Protein AF-A0A974WJA3-F1 (afdb_monomer)

pLDDT: mean 84.92, std 14.7, range [40.0, 96.56]

Secondary structure (DSSP, 8-state):
-----HHHHHHHHHHT--HHHHHHHHHHHHHHH--GGG-HHHHHHHHHHHHHHHHHHHTS----

Foldseek 3Di:
DDPQDPVNVVVVVQVPDDPVRVVVVVVVVCVVPPDCVPDPVSVVVVVVVVVVVCCVVVPPPPPD

Mean predicted aligned error: 9.77 Å

Sequence (64 aa):
METTTKKQAIVQSINSMNEAEMEKVIGFIRDLIYSPDQDRDYLEFKRKGLKEIQDALGSAPRAV

Organism: NCBI:txid2810512

Radius of gyration: 22.87 Å; Cα contacts (8 Å, |Δi|>4): 9; chains: 1; bounding box: 42×22×74 Å

Structure (mmCIF, N/CA/C/O backbone):
data_AF-A0A974WJA3-F1
#
_entry.id   AF-A0A974WJA3-F1
#
loop_
_atom_site.group_PDB
_atom_site.id
_atom_site.type_symbol
_atom_site.label_atom_id
_atom_site.label_alt_id
_atom_site.label_comp_id
_atom_site.label_asym_id
_atom_site.label_entity_id
_atom_site.label_seq_id
_atom_site.pdbx_PDB_ins_code
_atom_site.Cartn_x
_atom_site.Cartn_y
_atom_site.Cartn_z
_atom_site.occupancy
_atom_site.B_iso_or_equiv
_atom_site.auth_seq_id
_atom_site.auth_comp_id
_atom_site.auth_asym_id
_atom_site.auth_atom_id
_atom_site.pdbx_PDB_model_num
ATOM 1 N N . MET A 1 1 ? -19.686 -8.562 38.671 1.00 40.00 1 MET A N 1
ATOM 2 C CA . MET A 1 1 ? -19.490 -8.886 37.244 1.00 40.00 1 MET A CA 1
ATOM 3 C C . MET A 1 1 ? -19.351 -7.564 36.519 1.00 40.00 1 MET A C 1
ATOM 5 O O . MET A 1 1 ? -20.306 -6.799 36.524 1.00 40.00 1 MET A O 1
ATOM 9 N N . GLU A 1 2 ? -18.160 -7.233 36.028 1.00 53.84 2 GLU A N 1
ATOM 10 C CA . GLU A 1 2 ? -17.948 -5.970 35.315 1.00 53.84 2 GLU A CA 1
ATOM 11 C C . GLU A 1 2 ? -18.590 -6.055 33.928 1.00 53.84 2 GLU A C 1
ATOM 13 O O . GLU A 1 2 ? -18.259 -6.923 33.124 1.00 53.84 2 GLU A O 1
ATOM 18 N N . THR A 1 3 ? -19.553 -5.179 33.654 1.00 62.50 3 THR A N 1
ATOM 19 C CA . THR A 1 3 ? -20.163 -5.054 32.330 1.00 62.50 3 THR A CA 1
ATOM 20 C C . THR A 1 3 ? -19.222 -4.260 31.431 1.00 62.50 3 THR A C 1
A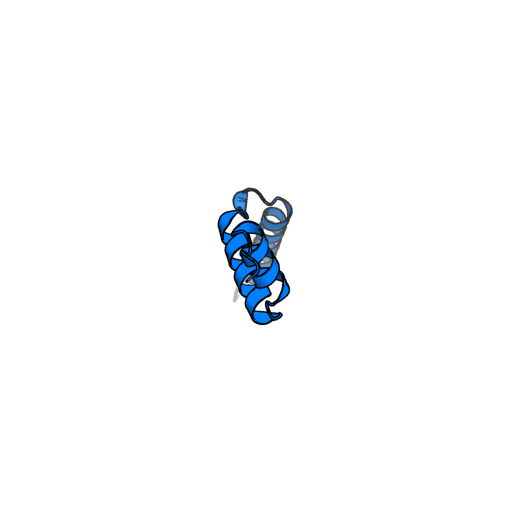TOM 22 O O . THR A 1 3 ? -19.302 -3.032 31.369 1.00 62.50 3 THR A O 1
ATOM 25 N N . THR A 1 4 ? -18.308 -4.947 30.750 1.00 70.44 4 THR A N 1
ATOM 26 C CA . THR A 1 4 ? -17.429 -4.329 29.754 1.00 70.44 4 THR A CA 1
ATOM 27 C C . THR A 1 4 ? -18.273 -3.734 28.630 1.00 70.44 4 THR A C 1
ATOM 29 O O . THR A 1 4 ? -19.069 -4.420 27.986 1.00 70.44 4 THR A O 1
ATOM 32 N N . THR A 1 5 ? -18.124 -2.434 28.380 1.00 83.81 5 THR A N 1
ATOM 33 C CA . THR A 1 5 ? -18.825 -1.783 27.267 1.00 83.81 5 THR A CA 1
ATOM 34 C C . THR A 1 5 ? -18.276 -2.286 25.928 1.00 83.81 5 THR A C 1
ATOM 36 O O . THR A 1 5 ? -17.098 -2.625 25.817 1.00 83.81 5 THR A O 1
ATOM 39 N N . LYS A 1 6 ? -19.098 -2.284 24.866 1.00 78.56 6 LYS A N 1
ATOM 40 C CA . LYS A 1 6 ? -18.675 -2.734 23.521 1.00 78.56 6 LYS A CA 1
ATOM 41 C C . LYS A 1 6 ? -17.379 -2.059 23.044 1.00 78.56 6 LYS A C 1
ATOM 43 O O . LYS A 1 6 ? -16.529 -2.716 22.459 1.00 78.56 6 LYS A O 1
ATOM 48 N N . LYS A 1 7 ? -17.204 -0.763 23.337 1.00 85.06 7 LYS A N 1
ATOM 49 C CA . LYS A 1 7 ? -15.983 -0.010 23.000 1.00 85.06 7 LYS A CA 1
ATOM 50 C C . LYS A 1 7 ? -14.754 -0.544 23.741 1.00 85.06 7 LYS A C 1
ATOM 52 O O . LYS A 1 7 ? -13.713 -0.725 23.121 1.00 85.06 7 LYS A O 1
ATOM 57 N N . GLN A 1 8 ? -14.877 -0.828 25.038 1.00 85.50 8 GLN A N 1
ATOM 58 C CA . GLN A 1 8 ? -13.780 -1.383 25.838 1.00 85.50 8 GLN A CA 1
AT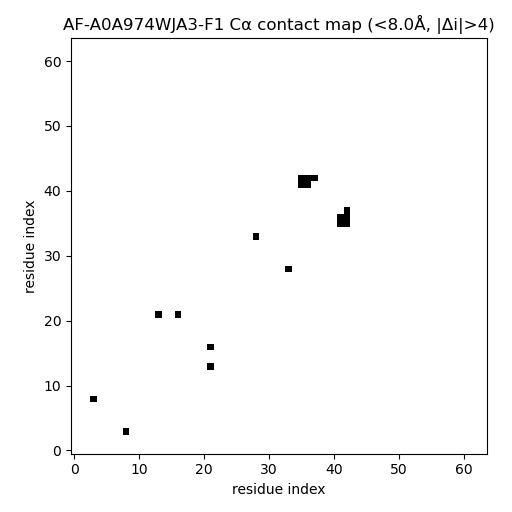OM 59 C C . GLN A 1 8 ? -13.391 -2.788 25.372 1.00 85.50 8 GLN A C 1
ATOM 61 O O . GLN A 1 8 ? -12.203 -3.068 25.261 1.00 85.50 8 GLN A O 1
ATOM 66 N N . ALA A 1 9 ? -14.366 -3.633 25.028 1.00 82.50 9 ALA A N 1
ATOM 67 C CA . ALA A 1 9 ? -14.101 -4.974 24.508 1.00 82.50 9 ALA A CA 1
ATOM 68 C C . ALA A 1 9 ? -13.328 -4.939 23.176 1.00 82.50 9 ALA A C 1
ATOM 70 O O . ALA A 1 9 ? -12.406 -5.726 22.976 1.00 82.50 9 ALA A O 1
ATOM 71 N N . ILE A 1 10 ? -13.652 -3.993 22.285 1.00 82.56 10 ILE A N 1
ATOM 72 C CA . ILE A 1 10 ? -12.925 -3.798 21.020 1.00 82.56 10 ILE A CA 1
ATOM 73 C C . ILE A 1 10 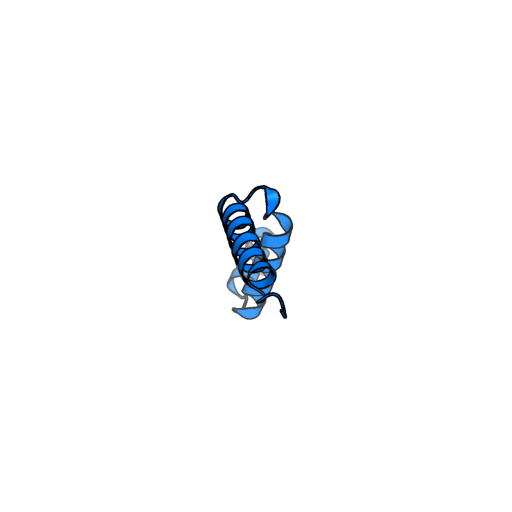? -11.485 -3.344 21.284 1.00 82.56 10 ILE A C 1
ATOM 75 O O . ILE A 1 10 ? -10.559 -3.921 20.725 1.00 82.56 10 ILE A O 1
ATOM 79 N N . VAL A 1 11 ? -11.278 -2.360 22.166 1.00 86.12 11 VAL A N 1
ATOM 80 C CA . VAL A 1 11 ? -9.927 -1.878 22.515 1.00 86.12 11 VAL A CA 1
ATOM 81 C C . VAL A 1 11 ? -9.089 -2.986 23.153 1.00 86.12 11 VAL A C 1
ATOM 83 O O . VAL A 1 11 ? -7.932 -3.164 22.790 1.00 86.12 11 VAL A O 1
ATOM 86 N N . GLN A 1 12 ? -9.674 -3.766 24.065 1.00 86.25 12 GLN A N 1
ATOM 87 C CA . GLN A 1 12 ? -9.004 -4.922 24.660 1.00 86.25 12 GLN A CA 1
ATOM 88 C C . GLN A 1 12 ? -8.637 -5.964 23.604 1.00 86.25 12 GLN A C 1
ATOM 90 O O . GLN A 1 12 ? -7.514 -6.452 23.623 1.00 86.25 12 GLN A O 1
ATOM 95 N N . SER A 1 13 ? -9.540 -6.237 22.656 1.00 85.81 13 SER A N 1
ATOM 96 C CA . SER A 1 13 ? -9.288 -7.181 21.563 1.00 85.81 13 SER A CA 1
ATOM 97 C C . SER A 1 13 ? -8.124 -6.723 20.683 1.00 85.81 13 SER A C 1
ATOM 99 O O . SER A 1 13 ? -7.250 -7.529 20.390 1.00 85.81 13 SER A O 1
ATOM 101 N N . ILE A 1 14 ? -8.070 -5.433 20.323 1.00 85.94 14 ILE A N 1
ATOM 102 C CA . ILE A 1 14 ? -6.961 -4.843 19.551 1.00 85.94 14 ILE A CA 1
ATOM 103 C C . ILE A 1 14 ? -5.642 -4.959 20.326 1.00 85.94 14 ILE A C 1
ATOM 105 O O . ILE A 1 14 ? -4.645 -5.407 19.773 1.00 85.94 14 ILE A O 1
ATOM 109 N N . ASN A 1 15 ? -5.641 -4.622 21.618 1.00 87.94 15 ASN A N 1
ATOM 110 C CA . ASN A 1 15 ? -4.439 -4.678 22.455 1.00 87.94 15 ASN A CA 1
ATOM 111 C C . ASN A 1 15 ? -3.945 -6.108 22.725 1.00 87.94 15 ASN A C 1
ATOM 113 O O . ASN A 1 15 ? -2.779 -6.291 23.062 1.00 87.94 15 ASN A O 1
ATOM 117 N N . SER A 1 16 ? -4.823 -7.110 22.618 1.00 92.88 16 SER A N 1
ATOM 118 C CA . SER A 1 16 ? -4.464 -8.524 22.768 1.00 92.88 16 SER A CA 1
ATOM 119 C C . SER A 1 16 ? -3.997 -9.197 21.476 1.00 92.88 16 SER A C 1
ATOM 121 O O . SER A 1 16 ? -3.601 -10.359 21.535 1.00 92.88 16 SER A O 1
ATOM 123 N N . MET A 1 17 ? -4.058 -8.512 20.327 1.00 93.44 17 MET A N 1
ATOM 124 C CA . MET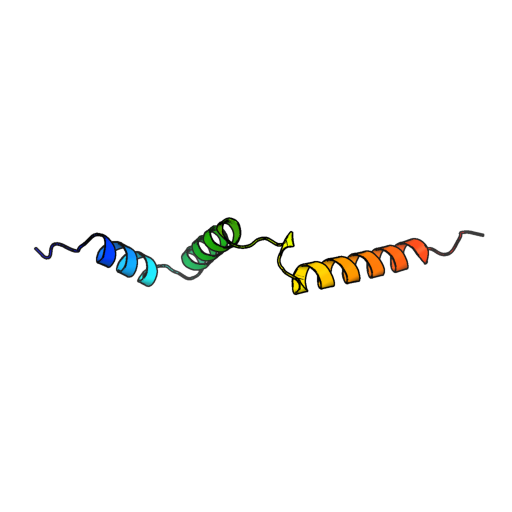 A 1 17 ? -3.623 -9.087 19.052 1.00 93.44 17 MET A CA 1
ATOM 125 C C . MET A 1 17 ? -2.124 -9.360 19.068 1.00 93.44 17 MET A C 1
ATOM 127 O O . MET A 1 17 ? -1.324 -8.525 19.496 1.00 93.44 17 MET A O 1
ATOM 131 N N . ASN A 1 18 ? -1.738 -10.518 18.543 1.00 93.88 18 ASN A N 1
ATOM 132 C CA . ASN A 1 18 ? -0.345 -10.750 18.194 1.00 93.88 18 ASN A CA 1
ATOM 133 C C . ASN A 1 18 ? 0.022 -10.012 16.894 1.00 93.88 18 ASN A C 1
ATOM 135 O O . ASN A 1 18 ? -0.830 -9.489 16.175 1.00 93.88 18 ASN A O 1
ATOM 139 N N . GLU A 1 19 ? 1.314 -9.983 16.580 1.00 91.75 19 GLU A N 1
ATOM 140 C CA . GLU A 1 19 ? 1.847 -9.276 15.412 1.00 91.75 19 GLU A CA 1
ATOM 141 C C . GLU A 1 19 ? 1.197 -9.730 14.094 1.00 91.75 19 GLU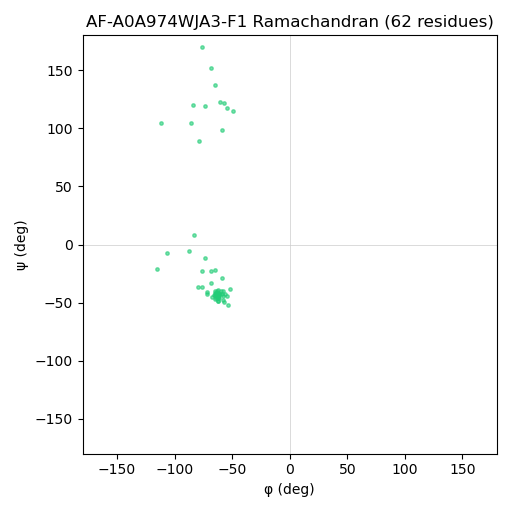 A C 1
ATOM 143 O O . GLU A 1 19 ? 0.794 -8.899 13.284 1.00 91.75 19 GLU A O 1
ATOM 148 N N . ALA A 1 20 ? 0.988 -11.038 13.912 1.00 93.25 20 ALA A N 1
ATOM 149 C CA . ALA A 1 20 ? 0.377 -11.586 12.701 1.00 93.25 20 ALA A CA 1
ATOM 150 C C . ALA A 1 20 ? -1.113 -11.223 12.559 1.00 93.25 20 ALA A C 1
ATOM 152 O O . ALA A 1 20 ? -1.622 -11.071 11.448 1.00 93.25 20 ALA A O 1
ATOM 153 N N . GLU A 1 21 ? -1.840 -11.108 13.669 1.00 91.62 21 GLU A N 1
ATOM 154 C CA . GLU A 1 21 ? -3.232 -10.647 13.684 1.00 91.62 21 GLU A CA 1
ATOM 155 C C . GLU A 1 21 ? -3.32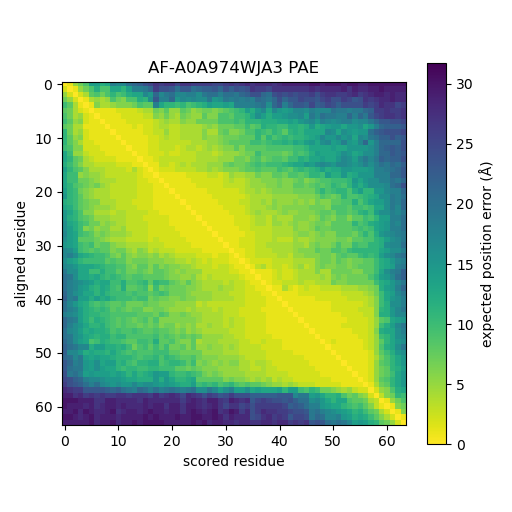1 -9.150 13.389 1.00 91.62 21 GLU A C 1
ATOM 157 O O . GLU A 1 21 ? -4.153 -8.725 12.585 1.00 91.62 21 GLU A O 1
ATOM 162 N N . MET A 1 22 ? -2.421 -8.364 13.976 1.00 92.69 22 MET A N 1
ATOM 163 C CA . MET A 1 22 ? -2.339 -6.926 13.758 1.00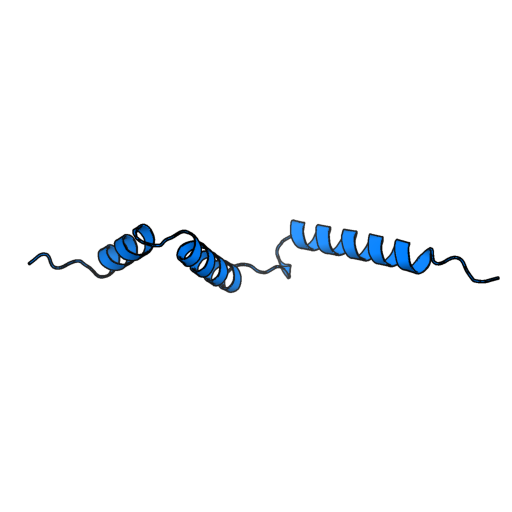 92.69 22 MET A CA 1
ATOM 164 C C . MET A 1 22 ? -1.985 -6.589 12.303 1.00 92.69 22 MET A C 1
ATOM 166 O O . MET A 1 22 ? -2.647 -5.746 11.701 1.00 92.69 22 MET A O 1
ATOM 170 N N . GLU A 1 23 ? -1.035 -7.305 11.697 1.00 91.69 23 GLU A N 1
ATOM 171 C CA . GLU A 1 23 ? -0.698 -7.216 10.268 1.00 91.69 23 GLU A CA 1
ATOM 172 C C . GLU A 1 23 ? -1.925 -7.441 9.367 1.00 91.69 23 GLU A C 1
ATOM 174 O O . GLU A 1 23 ? -2.173 -6.671 8.437 1.00 91.69 23 GLU A O 1
ATOM 179 N N . LYS A 1 24 ? -2.754 -8.452 9.665 1.00 91.50 24 LYS A N 1
ATOM 180 C CA . LYS A 1 24 ? -3.985 -8.726 8.900 1.00 91.50 24 LYS A CA 1
ATOM 181 C C . LYS A 1 24 ? -5.001 -7.594 9.020 1.00 91.50 24 LYS A C 1
ATOM 183 O O . LYS A 1 24 ? -5.626 -7.230 8.024 1.00 91.50 24 LYS A O 1
ATOM 188 N N . VAL A 1 25 ? -5.176 -7.042 10.221 1.00 91.06 25 VAL A N 1
ATOM 189 C CA . VAL A 1 25 ? -6.102 -5.925 10.461 1.00 91.06 25 VAL A CA 1
ATOM 190 C C . VAL A 1 25 ? -5.617 -4.658 9.762 1.00 91.06 25 VAL A C 1
ATOM 192 O O . VAL A 1 25 ? -6.406 -3.999 9.088 1.00 91.06 25 VAL A O 1
ATOM 195 N N . ILE A 1 26 ? -4.325 -4.340 9.862 1.00 91.94 26 ILE A N 1
ATOM 196 C CA . ILE A 1 26 ? -3.716 -3.211 9.150 1.00 91.94 26 ILE A CA 1
ATOM 197 C C . ILE A 1 26 ? -3.858 -3.402 7.638 1.00 91.94 26 ILE A C 1
ATOM 199 O O . ILE A 1 26 ? -4.240 -2.459 6.949 1.00 91.94 26 ILE A O 1
ATOM 203 N N . GLY A 1 27 ? -3.627 -4.614 7.124 1.00 92.44 27 GLY A N 1
ATOM 204 C CA . GLY A 1 27 ? -3.836 -4.953 5.717 1.00 92.44 27 GLY A CA 1
ATOM 205 C C . GLY A 1 27 ? -5.274 -4.701 5.264 1.00 92.44 27 GLY A C 1
ATOM 206 O O . GLY A 1 27 ? -5.488 -4.020 4.267 1.00 92.44 27 GLY A O 1
ATOM 207 N N . PHE A 1 28 ? -6.261 -5.153 6.040 1.00 91.25 28 PHE A N 1
ATOM 208 C CA . PHE A 1 28 ? -7.673 -4.897 5.749 1.00 91.25 28 PHE A CA 1
ATOM 209 C C . PHE A 1 28 ? -8.018 -3.400 5.764 1.00 91.25 28 PHE A C 1
ATOM 211 O O . PHE A 1 28 ? -8.710 -2.915 4.872 1.00 91.25 28 PHE A O 1
ATOM 218 N N . ILE A 1 29 ? -7.528 -2.653 6.761 1.00 92.00 29 ILE A N 1
ATOM 219 C CA . ILE A 1 29 ? -7.747 -1.203 6.850 1.00 92.00 29 ILE A CA 1
ATOM 220 C C . ILE A 1 29 ? -7.121 -0.502 5.649 1.00 92.00 29 ILE A C 1
ATOM 222 O O . ILE A 1 29 ? -7.780 0.332 5.033 1.00 92.00 29 ILE A O 1
ATOM 226 N N . ARG A 1 30 ? -5.877 -0.851 5.300 1.00 91.69 30 ARG A N 1
ATOM 227 C CA . ARG A 1 30 ? -5.199 -0.335 4.112 1.00 91.69 30 ARG A CA 1
ATOM 228 C C . ARG A 1 30 ? -6.06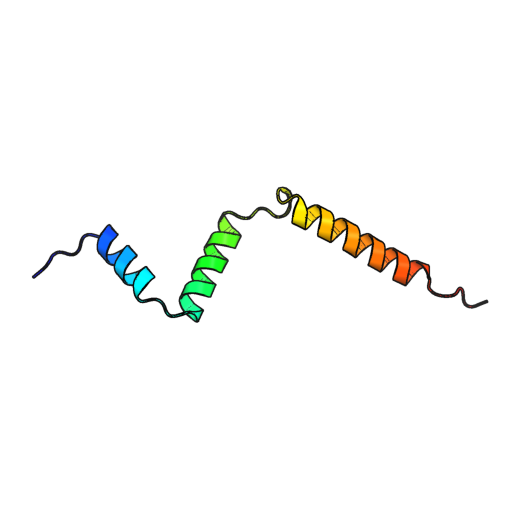5 -0.577 2.886 1.00 91.69 30 ARG A C 1
ATOM 230 O O . ARG A 1 30 ? -6.368 0.378 2.198 1.00 91.69 30 ARG A O 1
ATOM 237 N N . ASP A 1 31 ? -6.531 -1.794 2.649 1.00 90.62 31 ASP A N 1
ATOM 238 C CA . ASP A 1 31 ? -7.318 -2.103 1.451 1.00 90.62 31 ASP A CA 1
ATOM 239 C C . ASP A 1 31 ? -8.676 -1.362 1.420 1.00 90.62 31 ASP A C 1
ATOM 241 O O . ASP A 1 31 ? -9.238 -1.139 0.350 1.00 90.62 31 ASP A O 1
ATOM 245 N N . LEU A 1 32 ? -9.188 -0.932 2.580 1.00 92.88 32 LEU A N 1
ATOM 246 C CA . LEU A 1 32 ? -10.407 -0.128 2.690 1.00 92.88 32 LEU A CA 1
ATOM 247 C C . LEU A 1 32 ? -10.184 1.365 2.397 1.00 92.88 32 LEU A C 1
ATOM 249 O O . LEU A 1 32 ? -11.081 2.014 1.858 1.00 92.88 32 LEU A O 1
ATOM 253 N N . ILE A 1 33 ? -9.039 1.931 2.797 1.00 92.06 33 ILE A N 1
ATOM 254 C CA . ILE A 1 33 ? -8.817 3.392 2.784 1.00 92.06 33 ILE A CA 1
ATOM 255 C C . ILE A 1 33 ? -7.719 3.852 1.821 1.00 92.06 33 ILE A C 1
ATOM 257 O O . ILE A 1 33 ? -7.677 5.025 1.455 1.00 92.06 33 ILE A O 1
ATOM 261 N N . TYR A 1 34 ? -6.807 2.963 1.442 1.00 92.75 34 TYR A N 1
ATOM 262 C CA . TYR A 1 34 ? -5.684 3.270 0.571 1.00 92.75 34 TYR A CA 1
ATOM 263 C C . TYR A 1 34 ? -6.124 3.186 -0.886 1.00 92.75 34 TYR A C 1
ATOM 265 O O . TYR A 1 34 ? -6.535 2.132 -1.367 1.00 92.75 34 TYR A O 1
ATOM 273 N N . SER A 1 35 ? -6.001 4.305 -1.598 1.00 91.62 35 SER A N 1
ATOM 274 C CA . SER A 1 35 ? -6.243 4.379 -3.035 1.00 91.62 35 SER A CA 1
ATOM 275 C C . SER A 1 35 ? -4.919 4.643 -3.755 1.00 91.62 35 SER A C 1
ATOM 277 O O . SER A 1 35 ? -4.432 5.777 -3.723 1.00 91.62 35 SER A O 1
ATOM 279 N N . PRO A 1 36 ? -4.324 3.629 -4.413 1.00 87.69 36 PRO A N 1
ATOM 280 C CA . PRO A 1 36 ? -3.042 3.781 -5.102 1.00 87.69 36 PRO A CA 1
ATOM 281 C C . PRO A 1 36 ? -3.065 4.865 -6.188 1.00 87.69 36 PRO A C 1
ATOM 283 O O . PRO A 1 36 ? -2.051 5.502 -6.452 1.00 87.69 36 PRO A O 1
ATOM 286 N N . ASP A 1 37 ? -4.229 5.111 -6.797 1.00 87.94 37 ASP A N 1
ATOM 287 C CA . ASP A 1 37 ? -4.408 6.133 -7.835 1.00 87.94 37 ASP A CA 1
ATOM 288 C C . ASP A 1 37 ? -4.393 7.569 -7.282 1.00 87.94 37 ASP A C 1
ATOM 290 O O . ASP A 1 37 ? -4.312 8.531 -8.046 1.00 87.94 37 ASP A O 1
ATOM 294 N N . GLN A 1 38 ? -4.470 7.727 -5.959 1.00 90.69 38 GLN A N 1
ATOM 295 C CA . GLN A 1 38 ? -4.357 9.012 -5.264 1.00 90.69 38 GLN A CA 1
ATOM 296 C C . GLN A 1 38 ? -3.017 9.166 -4.532 1.00 90.69 38 GLN A C 1
ATOM 298 O O . GLN A 1 38 ? -2.701 10.254 -4.049 1.00 90.69 38 GLN A O 1
ATOM 303 N N . ASP A 1 39 ? -2.212 8.104 -4.475 1.00 92.88 39 ASP A N 1
ATOM 304 C CA . ASP A 1 39 ? -0.886 8.124 -3.874 1.00 92.88 39 ASP A CA 1
ATOM 305 C C . ASP A 1 39 ? 0.151 8.607 -4.898 1.00 92.88 39 ASP A C 1
ATOM 307 O O . ASP A 1 39 ? 0.564 7.892 -5.815 1.00 92.88 39 ASP A O 1
ATOM 311 N N . ARG A 1 40 ? 0.587 9.858 -4.728 1.00 93.81 40 ARG A N 1
ATOM 312 C CA . ARG A 1 40 ? 1.577 10.495 -5.601 1.00 93.81 40 ARG A CA 1
ATOM 313 C C . ARG A 1 40 ? 2.898 9.726 -5.648 1.00 93.81 40 ARG A C 1
ATOM 315 O O . ARG A 1 40 ? 3.484 9.624 -6.728 1.00 93.81 40 ARG A O 1
ATOM 322 N N . ASP A 1 41 ? 3.359 9.207 -4.516 1.00 93.94 41 ASP A N 1
ATOM 323 C CA . ASP A 1 41 ? 4.648 8.527 -4.427 1.00 93.94 41 ASP A CA 1
ATOM 324 C C . ASP A 1 41 ? 4.568 7.170 -5.131 1.00 93.94 41 ASP A C 1
ATOM 326 O O . ASP A 1 41 ? 5.459 6.815 -5.911 1.00 93.94 41 ASP A O 1
ATOM 330 N N . TYR A 1 42 ? 3.453 6.453 -4.956 1.00 93.75 42 TYR A N 1
ATOM 331 C CA . TYR A 1 42 ? 3.194 5.209 -5.678 1.00 93.75 42 TYR A CA 1
ATOM 332 C C . TYR A 1 42 ? 3.085 5.423 -7.194 1.00 93.75 42 TYR A C 1
ATOM 334 O O . TYR A 1 42 ? 3.664 4.663 -7.977 1.00 93.75 42 TYR A O 1
ATOM 342 N N . LEU A 1 43 ? 2.404 6.485 -7.636 1.00 94.56 43 LEU A N 1
ATOM 343 C CA . LEU A 1 43 ? 2.327 6.842 -9.055 1.00 94.56 43 LEU A CA 1
ATOM 344 C C . LEU A 1 43 ? 3.706 7.176 -9.640 1.00 94.56 43 LEU A C 1
ATOM 346 O O . LEU A 1 43 ? 4.027 6.752 -10.756 1.00 94.56 43 LEU A O 1
ATOM 350 N N . GLU A 1 44 ? 4.543 7.908 -8.900 1.00 96.25 44 GLU A N 1
ATOM 351 C CA . GLU A 1 44 ? 5.902 8.225 -9.336 1.00 96.25 44 GLU A CA 1
ATOM 352 C C . GLU A 1 44 ? 6.773 6.967 -9.424 1.00 96.25 44 GLU A C 1
ATOM 354 O O . GLU A 1 44 ? 7.477 6.777 -10.423 1.00 96.25 44 GLU A O 1
ATOM 359 N N . PHE A 1 45 ? 6.686 6.087 -8.425 1.00 95.94 45 PHE A N 1
ATOM 360 C CA . PHE A 1 45 ? 7.343 4.783 -8.427 1.00 95.94 45 PHE A CA 1
ATOM 361 C C . PHE A 1 45 ? 6.923 3.948 -9.643 1.00 95.94 45 PHE A C 1
ATOM 363 O O . PHE A 1 45 ? 7.782 3.487 -10.397 1.00 95.94 45 PHE A O 1
ATOM 370 N N . LYS A 1 46 ? 5.614 3.828 -9.903 1.00 94.62 46 LYS A N 1
ATOM 371 C CA . LYS A 1 46 ? 5.065 3.101 -11.057 1.00 94.62 46 LYS A CA 1
ATOM 372 C C . LYS A 1 46 ? 5.596 3.655 -12.378 1.00 94.62 46 LYS A C 1
ATOM 374 O O . LYS A 1 46 ? 6.003 2.886 -13.247 1.00 94.62 46 LYS A O 1
ATOM 379 N N . ARG A 1 47 ? 5.647 4.984 -12.532 1.00 95.44 47 ARG A N 1
ATOM 380 C CA . ARG A 1 47 ? 6.196 5.631 -13.735 1.00 95.44 47 ARG A CA 1
ATOM 381 C C . ARG A 1 47 ? 7.681 5.316 -13.926 1.00 95.44 47 ARG A C 1
ATOM 383 O O . ARG A 1 47 ? 8.086 5.007 -15.043 1.00 95.44 47 ARG A O 1
ATOM 390 N N . LYS A 1 48 ? 8.485 5.398 -12.859 1.00 96.56 48 LYS A N 1
ATOM 391 C CA . LYS A 1 48 ? 9.919 5.067 -12.911 1.00 96.56 48 LYS A CA 1
ATOM 392 C C . LYS A 1 48 ? 10.125 3.598 -13.275 1.00 96.56 48 LYS A C 1
ATOM 394 O O . LYS A 1 48 ? 10.850 3.320 -14.218 1.00 96.56 48 LYS A O 1
ATOM 399 N N . GLY A 1 49 ? 9.421 2.683 -12.610 1.00 95.69 49 GLY A N 1
ATOM 400 C CA . GLY A 1 49 ? 9.514 1.249 -12.893 1.00 95.69 49 GLY A CA 1
ATOM 401 C C . GLY A 1 49 ? 9.147 0.897 -14.337 1.00 95.69 49 GLY A C 1
ATOM 402 O O . GLY A 1 49 ? 9.857 0.133 -14.981 1.00 95.69 49 GLY A O 1
ATOM 403 N N . LEU A 1 50 ? 8.086 1.502 -14.885 1.00 95.19 50 LEU A N 1
ATOM 404 C CA . LEU A 1 50 ? 7.714 1.304 -16.290 1.00 95.19 50 LEU A CA 1
ATOM 405 C C . LEU A 1 50 ? 8.792 1.798 -17.255 1.00 95.19 50 LEU A C 1
ATOM 407 O O . LEU A 1 50 ? 9.058 1.124 -18.247 1.00 95.19 50 LEU A O 1
ATOM 411 N N . LYS A 1 51 ? 9.417 2.942 -16.960 1.00 95.06 51 LYS A N 1
ATOM 412 C CA . LYS A 1 51 ? 10.519 3.462 -17.768 1.00 95.06 51 LYS A CA 1
ATOM 413 C C . LYS A 1 51 ? 11.710 2.500 -17.761 1.00 95.06 51 LYS A C 1
ATOM 415 O O . LYS A 1 51 ? 12.180 2.141 -18.828 1.00 95.06 51 LYS A O 1
ATOM 420 N N . GLU A 1 52 ? 12.134 2.025 -16.591 1.00 95.56 52 GLU A N 1
ATOM 421 C CA . GLU A 1 52 ? 13.248 1.069 -16.478 1.00 95.56 52 GLU A CA 1
ATOM 422 C C . GLU A 1 52 ? 12.969 -0.235 -17.243 1.00 95.56 52 GLU A C 1
ATOM 424 O O . GLU A 1 52 ? 13.840 -0.758 -17.935 1.00 95.56 52 GLU A O 1
ATOM 429 N N . ILE A 1 53 ? 11.732 -0.746 -17.183 1.00 94.31 53 ILE A N 1
ATOM 430 C CA . ILE A 1 53 ? 11.324 -1.929 -17.955 1.00 94.31 53 ILE A CA 1
ATOM 431 C C . ILE A 1 53 ? 11.387 -1.645 -19.460 1.00 94.31 53 ILE A C 1
ATOM 433 O O . ILE A 1 53 ? 11.901 -2.464 -20.219 1.00 94.31 53 ILE A O 1
ATOM 437 N N . GLN A 1 54 ? 10.866 -0.500 -19.908 1.00 91.12 54 GLN A N 1
ATOM 438 C CA . GLN A 1 54 ? 10.914 -0.104 -21.317 1.00 91.12 54 GLN A CA 1
ATOM 439 C C . GLN A 1 54 ? 12.350 0.062 -21.809 1.00 91.12 54 GLN A C 1
ATOM 441 O O . GLN A 1 54 ? 12.667 -0.417 -22.895 1.00 91.12 54 GLN A O 1
ATOM 446 N N . ASP A 1 55 ? 13.214 0.678 -21.007 1.00 92.31 55 ASP A N 1
ATOM 447 C CA . ASP A 1 55 ? 14.625 0.865 -21.326 1.00 92.31 55 ASP A CA 1
ATOM 448 C C . ASP A 1 55 ? 15.336 -0.496 -21.412 1.00 92.31 55 ASP A C 1
ATOM 450 O O . ASP A 1 55 ? 16.047 -0.752 -22.383 1.00 92.31 55 ASP A O 1
ATOM 454 N N . ALA A 1 56 ? 15.077 -1.423 -20.485 1.00 93.38 56 ALA A N 1
ATOM 455 C CA . ALA A 1 56 ? 15.641 -2.774 -20.520 1.00 93.38 56 ALA A CA 1
ATOM 456 C C . ALA A 1 56 ? 15.172 -3.592 -21.739 1.00 93.38 56 ALA A C 1
ATOM 458 O O . ALA A 1 56 ? 15.974 -4.286 -22.365 1.00 93.38 56 ALA A O 1
ATOM 459 N N . LEU A 1 57 ? 13.887 -3.501 -22.099 1.00 89.12 57 LEU A N 1
ATOM 460 C CA . LEU A 1 57 ? 13.312 -4.221 -23.242 1.00 89.12 57 LEU A CA 1
ATOM 461 C C . LEU A 1 57 ? 13.692 -3.590 -24.592 1.00 89.12 57 LEU A C 1
ATOM 463 O O . LEU A 1 57 ? 13.922 -4.306 -25.564 1.00 89.12 57 LEU A O 1
ATOM 467 N N . GLY A 1 58 ? 13.771 -2.260 -24.663 1.00 75.19 58 GLY A N 1
ATOM 468 C CA . GLY A 1 58 ? 14.173 -1.504 -25.854 1.00 75.19 58 GLY A CA 1
ATOM 469 C C . GLY A 1 58 ? 15.680 -1.535 -26.120 1.00 75.19 58 GLY A C 1
ATOM 470 O O . GLY A 1 58 ? 16.099 -1.373 -27.264 1.00 75.19 58 GLY A O 1
ATOM 471 N N . SER A 1 59 ? 16.485 -1.803 -25.088 1.00 57.72 59 SER A N 1
ATOM 472 C CA . SER A 1 59 ? 17.934 -2.028 -25.187 1.00 57.72 59 SER A CA 1
ATOM 473 C C . SER A 1 59 ? 18.303 -3.464 -25.568 1.00 57.72 59 SER A C 1
ATOM 475 O O . SER A 1 59 ? 19.486 -3.806 -25.550 1.00 57.72 59 SER A O 1
ATOM 477 N N . ALA A 1 60 ? 17.332 -4.315 -25.930 1.00 52.31 60 ALA A N 1
ATOM 478 C CA . ALA A 1 60 ? 17.636 -5.587 -26.572 1.00 52.31 60 ALA A CA 1
ATOM 479 C C . ALA A 1 60 ? 18.501 -5.295 -27.814 1.00 52.31 60 ALA A C 1
ATOM 481 O O . ALA A 1 60 ? 18.042 -4.573 -28.708 1.00 52.31 60 ALA A O 1
ATOM 482 N N . PRO A 1 61 ? 19.756 -5.785 -27.884 1.00 48.91 61 PRO A N 1
ATOM 483 C CA . PRO A 1 61 ? 20.581 -5.560 -29.055 1.00 48.91 61 PRO A CA 1
ATOM 484 C C . PRO A 1 61 ? 19.807 -6.126 -30.238 1.00 48.91 61 PRO A C 1
ATOM 486 O O . PRO A 1 61 ? 19.424 -7.299 -30.224 1.00 48.91 61 PRO A O 1
ATOM 489 N N . ARG A 1 62 ? 19.514 -5.278 -31.234 1.00 51.69 62 ARG A N 1
ATOM 490 C CA . ARG A 1 62 ? 19.018 -5.760 -32.522 1.00 51.69 62 ARG A CA 1
ATOM 491 C C . ARG A 1 62 ? 19.981 -6.865 -32.929 1.00 51.69 62 ARG A C 1
AT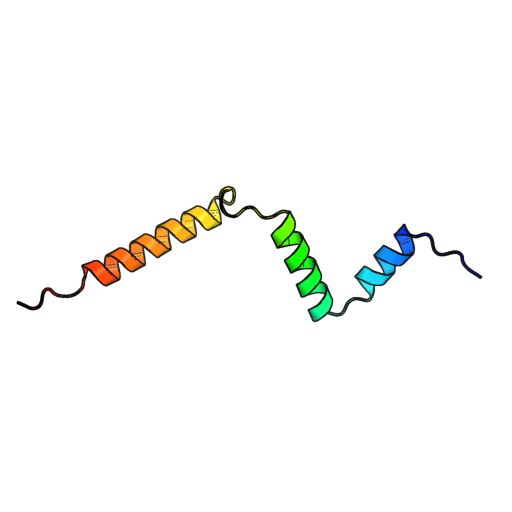OM 493 O O . ARG A 1 62 ? 21.166 -6.593 -33.092 1.00 51.69 62 ARG A O 1
ATOM 500 N N . ALA A 1 63 ? 19.483 -8.095 -33.007 1.00 50.62 63 ALA A N 1
ATOM 501 C CA . ALA A 1 63 ? 20.177 -9.157 -33.702 1.00 50.62 63 ALA A CA 1
ATOM 502 C C . ALA A 1 63 ? 20.327 -8.660 -35.145 1.00 50.62 63 ALA A C 1
ATOM 504 O O . ALA A 1 63 ? 19.347 -8.614 -35.890 1.00 50.62 63 ALA A O 1
ATOM 505 N N . VAL A 1 64 ? 21.513 -8.134 -35.448 1.00 42.62 64 VAL A N 1
ATOM 506 C CA . VAL A 1 64 ? 21.980 -7.832 -36.801 1.00 42.62 64 VAL A CA 1
ATOM 507 C C . VAL A 1 64 ? 22.770 -9.039 -37.265 1.00 42.62 64 VAL A C 1
ATOM 509 O O . VAL A 1 64 ? 23.591 -9.526 -36.454 1.00 42.62 64 VAL A O 1
#

Solvent-accessible surface area (backbone atoms only — not comparable to full-atom values): 3942 Å² total; per-residue (Å²): 132,86,81,74,49,74,69,55,51,51,54,51,52,61,73,66,49,51,71,73,55,46,50,52,51,52,50,54,50,41,72,74,73,60,53,66,94,75,35,66,67,57,48,51,49,52,54,51,54,52,49,54,51,48,52,59,61,68,61,53,75,75,88,121